Protein AF-A0A3B6IND6-F1 (afdb_monomer)

Organism: Triticum aestivum (NCBI:txid4565)

Mean predicted aligned error: 20.59 Å

Sequence (110 aa):
MRVVGAAKPARMSSMEREPKTLSLGELNYAREAALYVLTTRSSQDAARIFTEGLKPVLGVRRNSTDSDSDDDEEGDVFDPDLLVDDVDVRRNRRMRGRIAKKRDFATAPF

pLDDT: mean 73.28, std 18.17, range [44.28, 98.44]

Solvent-accessible surface area (backbone atoms only — not comparable to full-atom values): 8019 Å² total; per-residue (Å²): 137,85,84,79,76,80,79,77,84,78,85,75,59,72,77,79,74,51,83,82,76,76,52,73,69,54,47,52,50,52,49,54,54,50,50,50,39,65,73,73,41,55,72,69,56,35,52,49,63,77,47,61,92,61,78,80,80,80,70,78,76,73,73,88,69,88,67,93,68,92,70,90,68,84,67,82,72,87,55,80,80,74,71,68,90,70,90,83,83,86,79,82,87,73,91,73,88,75,85,75,75,82,75,71,74,91,75,66,83,133

Structure (mmCIF, N/CA/C/O backbone):
data_AF-A0A3B6IND6-F1
#
_entry.id   AF-A0A3B6IND6-F1
#
loop_
_atom_site.group_PDB
_atom_site.id
_atom_site.type_symbol
_atom_site.label_atom_id
_atom_site.label_alt_id
_atom_site.label_comp_id
_atom_site.label_asym_id
_atom_site.label_entity_id
_atom_site.label_seq_id
_atom_site.pdbx_PDB_ins_code
_atom_site.Cartn_x
_atom_site.Cartn_y
_atom_site.Cartn_z
_atom_site.occupancy
_atom_site.B_iso_or_equiv
_atom_site.auth_seq_id
_atom_site.auth_comp_id
_atom_site.auth_asym_id
_atom_site.auth_atom_id
_atom_site.pdbx_PDB_model_num
ATOM 1 N N . MET A 1 1 ? 55.668 -10.824 24.491 1.00 44.31 1 MET A N 1
ATOM 2 C CA . MET A 1 1 ? 54.572 -10.845 23.495 1.00 44.31 1 MET A CA 1
ATOM 3 C C . MET A 1 1 ? 53.295 -11.256 24.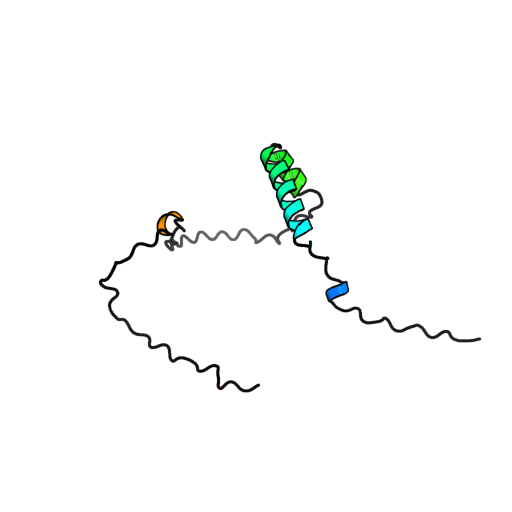220 1.00 44.31 1 MET A C 1
ATOM 5 O O . MET A 1 1 ? 53.300 -12.313 24.834 1.00 44.31 1 MET A O 1
ATOM 9 N N . ARG A 1 2 ? 52.254 -10.412 24.265 1.00 52.44 2 ARG A N 1
ATOM 10 C CA . ARG A 1 2 ? 50.954 -10.771 24.865 1.00 52.44 2 ARG A CA 1
ATOM 11 C C . ARG A 1 2 ? 50.044 -11.291 23.757 1.00 52.44 2 ARG A C 1
ATOM 13 O O . ARG A 1 2 ? 49.785 -10.567 22.802 1.00 52.44 2 ARG A O 1
ATOM 20 N N . VAL A 1 3 ? 49.588 -12.533 23.882 1.00 59.38 3 VAL A N 1
ATOM 21 C CA . VAL A 1 3 ? 48.567 -13.101 22.998 1.00 59.38 3 VAL A CA 1
ATOM 22 C C . V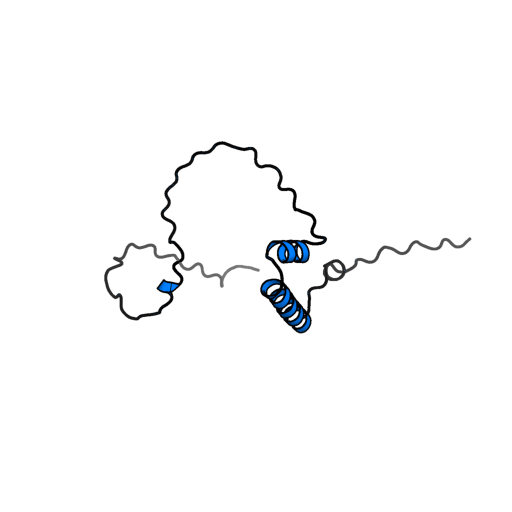AL A 1 3 ? 47.229 -12.515 23.436 1.00 59.38 3 VAL A C 1
ATOM 24 O O . VAL A 1 3 ? 46.729 -12.830 24.514 1.00 59.38 3 VAL A O 1
ATOM 27 N N . VAL A 1 4 ? 46.689 -11.594 22.641 1.00 61.75 4 VAL A N 1
ATOM 28 C CA . VAL A 1 4 ? 45.338 -11.061 22.838 1.00 61.75 4 VAL A CA 1
ATOM 29 C C . VAL A 1 4 ? 44.369 -12.167 22.425 1.00 61.75 4 VAL A C 1
ATOM 31 O O . VAL A 1 4 ? 44.311 -12.541 21.257 1.00 61.75 4 VAL A O 1
ATOM 34 N N . GLY A 1 5 ? 43.680 -12.763 23.399 1.00 55.88 5 GLY A N 1
ATOM 35 C CA . GLY A 1 5 ? 42.692 -13.808 23.146 1.00 55.88 5 GLY A CA 1
ATOM 36 C C . GLY A 1 5 ? 41.549 -13.269 22.286 1.00 55.88 5 GLY A C 1
ATOM 37 O O . GLY A 1 5 ? 40.963 -12.238 22.610 1.00 55.88 5 GLY A O 1
ATOM 38 N N . ALA A 1 6 ? 41.236 -13.964 21.192 1.00 66.25 6 ALA A N 1
ATOM 39 C CA . ALA A 1 6 ? 40.089 -13.652 20.352 1.00 66.25 6 ALA A CA 1
ATOM 40 C C . ALA A 1 6 ? 38.793 -13.792 21.168 1.00 66.25 6 ALA A C 1
ATOM 42 O O . ALA A 1 6 ? 38.508 -14.853 21.732 1.00 66.25 6 ALA A O 1
ATOM 43 N N . ALA A 1 7 ? 38.019 -12.709 21.250 1.00 70.00 7 ALA A N 1
ATOM 44 C CA . ALA A 1 7 ? 36.717 -12.710 21.900 1.00 70.00 7 ALA A CA 1
ATOM 45 C C . ALA A 1 7 ? 35.776 -13.690 21.179 1.00 70.00 7 ALA A C 1
ATOM 47 O O . ALA A 1 7 ? 35.641 -13.660 19.956 1.00 70.00 7 ALA A O 1
ATOM 48 N N . LYS A 1 8 ? 35.131 -14.580 21.942 1.00 70.25 8 LYS A N 1
ATOM 49 C CA . LYS A 1 8 ? 34.128 -15.515 21.415 1.00 70.25 8 LYS A CA 1
ATOM 50 C C . LYS A 1 8 ? 32.932 -14.712 20.876 1.00 70.25 8 LYS A C 1
ATOM 52 O O . LYS A 1 8 ? 32.495 -13.794 21.572 1.00 70.25 8 LYS A O 1
ATOM 57 N N . PRO A 1 9 ? 32.377 -15.040 19.694 1.00 68.81 9 PRO A N 1
ATOM 58 C CA . PRO A 1 9 ? 31.211 -14.338 19.171 1.00 68.81 9 PRO A CA 1
ATOM 59 C C . PRO A 1 9 ? 30.031 -14.510 20.133 1.00 68.81 9 PRO A C 1
ATOM 61 O O . PRO A 1 9 ? 29.644 -15.632 20.471 1.00 68.81 9 PRO A O 1
ATOM 64 N N . ALA A 1 10 ? 29.481 -13.389 20.597 1.00 76.00 10 ALA A N 1
ATOM 65 C CA . ALA A 1 10 ? 28.295 -13.380 21.438 1.00 76.00 10 ALA A CA 1
ATOM 66 C C . ALA A 1 10 ? 27.085 -13.881 20.633 1.00 76.00 10 ALA A C 1
ATOM 68 O O . ALA A 1 10 ? 26.908 -13.539 19.461 1.00 76.00 10 ALA A O 1
ATOM 69 N N . ARG A 1 11 ? 26.245 -14.711 21.258 1.00 75.06 11 ARG A N 1
ATOM 70 C CA . ARG A 1 11 ? 24.972 -15.128 20.666 1.00 75.06 11 ARG A CA 1
ATOM 71 C C . ARG A 1 11 ? 24.003 -13.949 20.746 1.00 75.06 11 ARG A C 1
ATOM 73 O O . ARG A 1 11 ? 23.570 -13.603 21.836 1.00 75.06 11 ARG A O 1
ATOM 80 N N . MET A 1 12 ? 23.693 -13.351 19.601 1.00 74.12 12 MET A N 1
ATOM 81 C CA . MET A 1 12 ? 22.587 -12.397 19.465 1.00 74.12 12 MET A CA 1
ATOM 82 C C . MET A 1 12 ? 21.256 -13.146 19.564 1.00 74.12 12 MET A C 1
ATOM 84 O O . MET A 1 12 ? 21.150 -14.270 19.053 1.00 74.12 12 MET A O 1
ATOM 88 N N . SER A 1 13 ? 20.264 -12.554 20.226 1.00 72.75 13 SER A N 1
ATOM 89 C CA . SER A 1 13 ? 18.921 -13.137 20.307 1.00 72.75 13 SER A CA 1
ATOM 90 C C . SER A 1 13 ? 18.258 -13.129 18.919 1.00 72.75 13 SER A C 1
ATOM 92 O O . SER A 1 13 ? 18.556 -12.264 18.096 1.00 72.75 13 SER A O 1
ATOM 94 N N . SER A 1 14 ? 17.378 -14.092 18.612 1.00 76.12 14 SER A N 1
ATOM 95 C CA . SER A 1 14 ? 16.713 -14.152 17.293 1.00 76.12 14 SER A CA 1
ATOM 96 C C . SER A 1 14 ? 15.964 -12.857 16.951 1.00 76.12 14 SER A C 1
ATOM 98 O O . SER A 1 14 ? 15.977 -12.440 15.798 1.00 76.12 14 SER A O 1
ATOM 100 N N . MET A 1 15 ? 15.437 -12.164 17.965 1.00 75.88 15 MET A N 1
ATOM 101 C CA . MET A 1 15 ? 14.736 -10.883 17.825 1.00 75.88 15 MET A CA 1
ATOM 102 C C . MET A 1 15 ? 15.602 -9.762 17.225 1.00 75.88 15 MET A C 1
ATOM 104 O O . MET A 1 15 ? 15.077 -8.874 16.567 1.00 75.88 15 MET A O 1
ATOM 108 N N . GLU A 1 16 ? 16.926 -9.789 17.408 1.00 78.88 16 GLU A N 1
ATOM 109 C CA . GLU A 1 16 ? 17.842 -8.776 16.849 1.00 78.88 16 GLU A CA 1
ATOM 110 C C . GLU A 1 16 ? 18.148 -9.003 15.360 1.00 78.88 16 GLU A C 1
ATOM 112 O O . GLU A 1 16 ? 18.709 -8.129 14.699 1.00 78.88 16 GLU A O 1
ATOM 117 N N . ARG A 1 17 ? 17.817 -10.185 14.825 1.00 81.75 17 ARG A N 1
ATOM 118 C CA . ARG A 1 17 ? 18.040 -10.547 13.416 1.00 81.75 17 ARG A CA 1
ATOM 119 C C . ARG A 1 17 ? 16.801 -10.356 12.548 1.00 81.75 17 ARG A C 1
ATOM 121 O O . ARG A 1 17 ? 16.917 -10.388 11.324 1.00 81.75 17 ARG A O 1
ATOM 128 N N . GLU A 1 18 ? 15.636 -10.214 13.165 1.00 83.81 18 GLU A N 1
ATOM 129 C CA . GLU A 1 18 ? 14.366 -10.081 12.465 1.00 83.81 18 GLU A CA 1
ATOM 130 C C . GLU A 1 18 ? 14.163 -8.646 11.957 1.00 83.81 18 GLU A C 1
ATOM 132 O O . GLU A 1 18 ? 14.583 -7.680 12.604 1.00 83.81 18 GLU A O 1
ATOM 137 N N . PRO A 1 19 ? 13.529 -8.470 10.786 1.00 80.50 19 PRO A N 1
ATOM 138 C CA . PRO A 1 19 ? 13.153 -7.148 10.316 1.00 80.50 19 PRO A CA 1
ATOM 139 C C . PRO A 1 19 ? 12.161 -6.523 11.298 1.00 80.50 19 PRO A C 1
ATOM 141 O O . PRO A 1 19 ? 11.179 -7.145 11.703 1.00 80.50 19 PRO A O 1
ATOM 144 N N . LYS A 1 20 ? 12.415 -5.271 11.679 1.00 85.00 20 LYS A N 1
ATOM 145 C CA . LYS A 1 20 ? 11.556 -4.564 12.623 1.00 85.00 20 LYS A CA 1
ATOM 146 C C . LYS A 1 20 ? 10.185 -4.309 11.997 1.00 85.00 20 LYS A C 1
ATOM 148 O O . LYS A 1 20 ? 10.089 -3.750 10.907 1.00 85.00 20 LYS A O 1
ATOM 153 N N . THR A 1 21 ? 9.132 -4.709 12.700 1.00 88.75 21 THR A N 1
ATOM 154 C CA . THR A 1 21 ? 7.751 -4.423 12.308 1.00 88.75 21 THR A CA 1
ATOM 155 C C . THR A 1 21 ? 7.421 -2.951 12.542 1.00 88.75 21 THR A C 1
ATOM 157 O O . THR A 1 21 ? 7.924 -2.339 13.485 1.00 88.75 21 THR A O 1
ATOM 160 N N . LEU A 1 22 ? 6.531 -2.401 11.717 1.00 93.31 22 LEU A N 1
ATOM 161 C CA . LEU A 1 22 ? 5.991 -1.057 11.910 1.00 93.31 22 LEU A CA 1
ATOM 162 C C . LEU A 1 22 ? 5.157 -0.985 13.200 1.00 93.31 22 LEU A C 1
ATOM 164 O O . LEU A 1 22 ? 4.446 -1.930 13.550 1.00 93.31 22 LEU A O 1
ATOM 168 N N . SER A 1 23 ? 5.226 0.144 13.902 1.00 95.56 23 SER A N 1
ATOM 169 C CA . SER A 1 23 ? 4.307 0.479 14.994 1.00 95.56 23 SER A CA 1
ATOM 170 C C . SER A 1 23 ? 2.903 0.796 14.464 1.00 95.56 23 SER A C 1
ATOM 172 O O . SER A 1 23 ? 2.713 1.049 13.276 1.00 95.56 23 SER A O 1
ATOM 174 N N . LEU A 1 24 ? 1.897 0.844 15.345 1.00 96.19 24 LEU A N 1
ATOM 175 C CA . LEU A 1 24 ? 0.518 1.151 14.942 1.00 96.19 24 LEU A CA 1
ATOM 176 C C . LEU A 1 24 ? 0.387 2.518 14.244 1.00 96.19 24 LEU A C 1
ATOM 178 O O . LEU A 1 24 ? -0.352 2.645 13.271 1.00 96.19 24 LEU A O 1
ATOM 182 N N . GLY A 1 25 ? 1.112 3.536 14.718 1.00 97.81 25 GLY A N 1
ATOM 183 C CA . GLY A 1 25 ? 1.101 4.863 14.097 1.00 97.81 25 GLY A CA 1
ATOM 184 C C . GLY A 1 25 ? 1.688 4.847 12.686 1.00 97.81 25 GLY A C 1
ATOM 185 O O . GLY A 1 25 ? 1.104 5.414 11.766 1.00 97.81 25 GLY A O 1
ATOM 186 N N . GLU A 1 26 ? 2.801 4.138 12.501 1.00 97.31 26 GLU A N 1
ATOM 187 C CA . GLU A 1 26 ? 3.445 3.976 11.194 1.00 97.31 26 GLU A CA 1
ATOM 188 C C . GLU A 1 26 ? 2.588 3.142 10.237 1.00 97.31 26 GLU A C 1
ATOM 190 O O . GLU A 1 26 ? 2.504 3.470 9.057 1.00 97.31 26 GLU A O 1
ATOM 195 N N . LEU A 1 27 ? 1.902 2.109 10.740 1.00 97.00 27 LEU A N 1
ATOM 196 C CA . LEU A 1 27 ? 0.945 1.324 9.958 1.00 97.00 27 LEU A CA 1
ATOM 197 C C . LEU A 1 27 ? -0.216 2.183 9.461 1.00 97.00 27 LEU A C 1
ATOM 199 O O . LEU A 1 27 ? -0.550 2.132 8.279 1.00 97.00 27 LEU A O 1
ATOM 203 N N . ASN A 1 28 ? -0.811 2.993 10.339 1.00 97.94 28 ASN A N 1
ATOM 204 C CA . ASN A 1 28 ? -1.893 3.896 9.952 1.00 97.94 28 ASN A CA 1
ATOM 205 C C . ASN A 1 28 ? -1.408 4.925 8.927 1.00 97.94 28 ASN A C 1
ATOM 207 O O . ASN A 1 28 ? -2.067 5.137 7.916 1.00 97.94 28 ASN A O 1
ATOM 211 N N . TYR A 1 29 ? -0.227 5.509 9.133 1.00 98.12 29 TYR A N 1
ATOM 212 C CA . TYR A 1 29 ? 0.359 6.431 8.165 1.00 98.12 29 TYR A CA 1
ATOM 213 C C . TYR A 1 29 ? 0.599 5.768 6.799 1.00 98.12 29 TYR A C 1
ATOM 215 O O . TYR A 1 29 ? 0.206 6.311 5.766 1.00 98.12 29 TYR A O 1
ATOM 223 N N . ALA A 1 30 ? 1.194 4.572 6.782 1.00 97.00 30 ALA A N 1
ATOM 224 C CA . ALA A 1 30 ? 1.428 3.814 5.556 1.00 97.00 30 ALA A CA 1
ATOM 225 C C . ALA A 1 30 ? 0.114 3.465 4.842 1.00 97.00 30 ALA A C 1
ATOM 227 O O . ALA A 1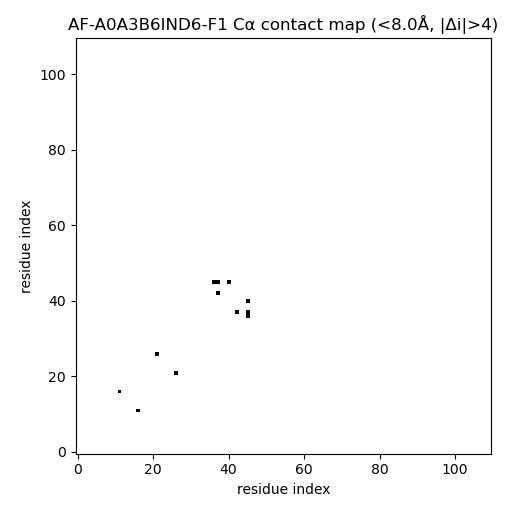 30 ? 0.049 3.521 3.614 1.00 97.00 30 ALA A O 1
ATOM 228 N N . ARG A 1 31 ? -0.944 3.157 5.603 1.00 97.88 31 ARG A N 1
ATOM 229 C CA . ARG A 1 31 ? -2.285 2.907 5.068 1.00 97.88 31 ARG A CA 1
ATOM 230 C C . ARG A 1 31 ? -2.842 4.132 4.352 1.00 97.88 31 ARG A C 1
ATOM 232 O O . ARG A 1 31 ? -3.271 4.000 3.209 1.00 97.88 31 ARG A O 1
ATOM 239 N N . GLU A 1 32 ? -2.814 5.301 4.987 1.00 98.44 32 GLU A N 1
ATOM 240 C CA . GLU A 1 32 ? -3.304 6.543 4.372 1.00 98.44 32 GLU A CA 1
ATOM 241 C C . GLU A 1 32 ? -2.497 6.905 3.118 1.00 98.44 32 GLU A C 1
ATOM 243 O O . GLU A 1 32 ? -3.064 7.253 2.081 1.00 98.44 32 GLU A O 1
ATOM 248 N N . ALA A 1 33 ? -1.172 6.738 3.166 1.00 97.75 33 ALA A N 1
ATOM 249 C CA . ALA A 1 33 ? -0.308 6.947 2.008 1.00 97.75 33 ALA A CA 1
ATOM 250 C C . ALA A 1 33 ? -0.632 5.978 0.855 1.00 97.75 33 ALA A C 1
ATOM 252 O O . ALA A 1 33 ? -0.695 6.392 -0.305 1.00 97.75 33 ALA A O 1
ATOM 253 N N . ALA A 1 34 ? -0.890 4.702 1.155 1.00 97.81 34 ALA A N 1
ATOM 254 C CA . ALA A 1 34 ? -1.293 3.720 0.152 1.00 97.81 34 ALA A CA 1
ATOM 255 C C . ALA A 1 34 ? -2.649 4.077 -0.481 1.00 97.81 34 ALA A C 1
ATOM 257 O O . ALA A 1 34 ? -2.799 4.019 -1.703 1.00 97.81 34 ALA A O 1
ATOM 258 N N . LEU A 1 35 ? -3.616 4.509 0.332 1.00 98.19 35 LEU A N 1
ATOM 259 C CA . LEU A 1 35 ? -4.930 4.969 -0.127 1.00 98.19 35 LEU A CA 1
ATOM 260 C C . LEU A 1 35 ? -4.814 6.184 -1.055 1.00 98.19 35 LEU A C 1
ATOM 262 O O . LEU A 1 35 ? -5.464 6.237 -2.101 1.00 98.19 35 LEU A O 1
ATOM 266 N N . TYR A 1 36 ? -3.936 7.130 -0.725 1.00 98.31 36 TYR A N 1
ATOM 267 C CA . TYR A 1 36 ? -3.650 8.276 -1.584 1.00 98.31 36 TYR A CA 1
ATOM 268 C C . TYR A 1 36 ? -3.099 7.852 -2.955 1.00 98.31 36 TYR A C 1
ATOM 270 O O . TYR A 1 36 ? -3.542 8.359 -3.985 1.00 98.31 36 TYR A O 1
ATOM 278 N N . VAL A 1 37 ? -2.170 6.892 -3.002 1.00 98.12 37 VAL A N 1
ATOM 279 C CA . VAL A 1 37 ? -1.629 6.383 -4.276 1.00 98.12 37 VAL A CA 1
ATOM 280 C C . VAL A 1 37 ? -2.724 5.720 -5.111 1.00 98.12 37 VAL A C 1
ATOM 282 O O . VAL A 1 37 ? -2.855 6.035 -6.291 1.00 98.12 37 VAL A O 1
ATOM 285 N N . LEU A 1 38 ? -3.542 4.858 -4.501 1.00 97.00 38 LEU A N 1
ATOM 286 C CA . LEU A 1 38 ? -4.621 4.147 -5.197 1.00 97.00 38 LEU A CA 1
ATOM 287 C C . LEU A 1 38 ? -5.703 5.081 -5.751 1.00 97.00 38 LEU A C 1
ATOM 289 O O . LEU A 1 38 ? -6.291 4.785 -6.787 1.00 97.00 38 LEU A O 1
ATOM 293 N N . THR A 1 39 ? -5.975 6.193 -5.068 1.00 97.75 39 THR A N 1
ATOM 294 C CA . THR A 1 39 ? -7.028 7.141 -5.466 1.00 97.75 39 THR A CA 1
ATOM 295 C C . THR A 1 39 ? -6.557 8.176 -6.484 1.00 97.75 39 THR A C 1
ATOM 297 O O . THR A 1 39 ? -7.371 8.685 -7.250 1.00 97.75 39 THR A O 1
ATOM 300 N N . THR A 1 40 ? -5.260 8.501 -6.511 1.00 98.06 40 THR A N 1
ATOM 301 C CA . THR A 1 40 ? -4.725 9.591 -7.350 1.00 98.06 40 THR A CA 1
ATOM 302 C C . THR A 1 40 ? -3.936 9.124 -8.566 1.00 98.06 40 THR A C 1
ATOM 304 O O . THR A 1 40 ? -3.751 9.904 -9.504 1.00 98.06 40 THR A O 1
ATOM 307 N N . ARG A 1 41 ? -3.428 7.887 -8.569 1.00 97.62 41 ARG A N 1
ATOM 308 C CA . ARG A 1 41 ? -2.572 7.364 -9.641 1.00 97.62 41 ARG A CA 1
ATOM 309 C C . ARG A 1 41 ? -3.320 6.383 -10.528 1.00 97.62 41 ARG A C 1
ATOM 311 O O . ARG A 1 41 ? -4.299 5.764 -10.127 1.00 97.62 41 ARG A O 1
ATOM 318 N N . SER A 1 42 ? -2.823 6.236 -11.755 1.00 98.06 42 SER A N 1
ATOM 319 C CA . SER A 1 42 ? -3.277 5.175 -12.650 1.00 98.06 42 SER A CA 1
ATOM 320 C C . SER A 1 42 ? -2.961 3.805 -12.042 1.00 98.06 42 SER A C 1
ATOM 322 O O . SER A 1 42 ? -2.012 3.663 -11.267 1.00 98.06 42 SER A O 1
ATOM 324 N N . SER A 1 43 ? -3.719 2.774 -12.420 1.00 96.50 43 SER A N 1
ATOM 325 C CA . SER A 1 43 ? -3.480 1.404 -11.944 1.00 96.50 43 SER A CA 1
ATOM 326 C C . SER A 1 43 ? -2.056 0.921 -12.245 1.00 96.50 43 SER A C 1
ATOM 328 O O . SER A 1 43 ? -1.431 0.274 -11.406 1.00 96.50 43 SER A O 1
ATOM 330 N N . GLN A 1 44 ? -1.516 1.281 -13.413 1.00 97.19 44 GLN A N 1
ATOM 331 C CA . GLN A 1 44 ? -0.154 0.932 -13.809 1.00 97.19 44 GLN A CA 1
ATOM 332 C C . GLN A 1 44 ? 0.894 1.612 -12.920 1.00 97.19 44 GLN A C 1
ATOM 334 O O . GLN A 1 44 ? 1.844 0.956 -12.489 1.00 97.19 44 GLN A O 1
ATOM 339 N N . ASP A 1 45 ? 0.734 2.905 -12.633 1.00 96.94 45 ASP A N 1
ATOM 340 C CA . ASP A 1 45 ? 1.678 3.642 -11.789 1.00 96.94 45 ASP A CA 1
ATOM 341 C C . ASP A 1 45 ? 1.599 3.189 -10.333 1.00 96.94 45 ASP A C 1
ATOM 343 O O . ASP A 1 45 ? 2.631 2.995 -9.693 1.00 96.94 45 ASP A O 1
ATOM 347 N N . ALA A 1 46 ? 0.389 2.951 -9.822 1.00 97.69 46 ALA A N 1
ATOM 348 C CA . ALA A 1 46 ? 0.192 2.405 -8.485 1.00 97.69 46 ALA A CA 1
ATOM 349 C C . ALA A 1 46 ? 0.887 1.041 -8.341 1.00 97.69 46 ALA A C 1
ATOM 351 O O . ALA A 1 46 ? 1.635 0.829 -7.387 1.00 97.69 46 ALA A O 1
ATOM 352 N N . ALA A 1 47 ? 0.716 0.140 -9.316 1.00 96.56 47 ALA A N 1
ATOM 353 C CA . ALA A 1 47 ? 1.388 -1.158 -9.316 1.00 96.56 47 ALA A CA 1
ATOM 354 C C . ALA A 1 47 ? 2.918 -1.020 -9.306 1.00 96.56 47 ALA A C 1
ATOM 356 O O . ALA A 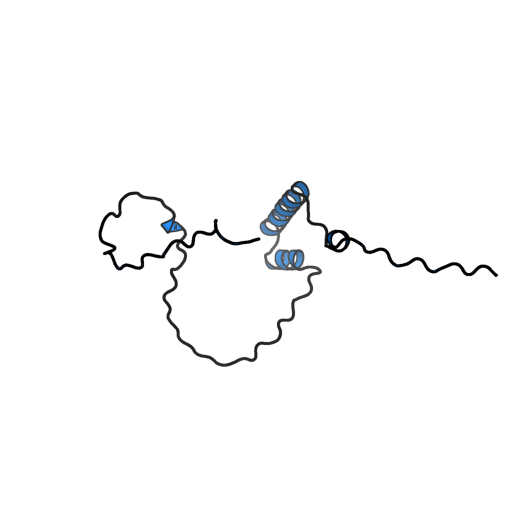1 47 ? 3.589 -1.731 -8.558 1.00 96.56 47 ALA A O 1
ATOM 3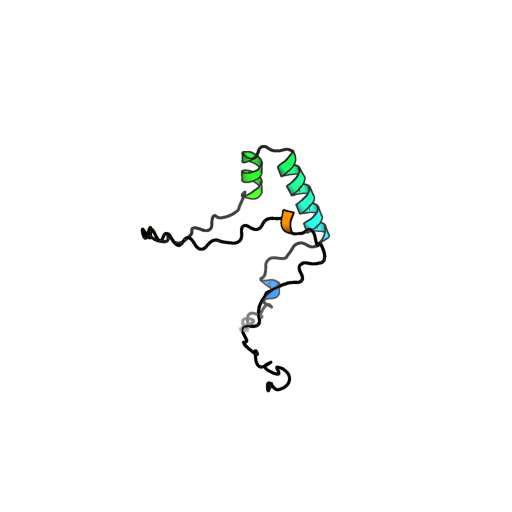57 N N . ARG A 1 48 ? 3.476 -0.087 -10.090 1.00 96.75 48 ARG A N 1
ATOM 358 C CA . ARG A 1 48 ? 4.921 0.197 -10.084 1.00 96.75 48 ARG A CA 1
ATOM 359 C C . ARG A 1 48 ? 5.397 0.664 -8.712 1.00 96.75 48 ARG A C 1
ATOM 361 O O . ARG A 1 48 ? 6.369 0.112 -8.218 1.00 96.75 48 ARG A O 1
ATOM 368 N N . ILE A 1 49 ? 4.692 1.608 -8.086 1.00 96.81 49 ILE A N 1
ATOM 369 C CA . ILE A 1 49 ? 5.037 2.132 -6.755 1.00 96.81 49 ILE A CA 1
ATOM 370 C C . ILE A 1 49 ? 5.025 1.014 -5.704 1.00 96.81 49 ILE A C 1
ATOM 372 O O . ILE A 1 49 ? 5.983 0.863 -4.954 1.00 96.81 49 ILE A O 1
ATOM 376 N N . PHE A 1 50 ? 3.968 0.198 -5.653 1.00 96.06 50 PHE A N 1
ATOM 377 C CA . PHE A 1 50 ? 3.846 -0.848 -4.627 1.00 96.06 50 PHE A CA 1
ATOM 378 C C . PHE A 1 50 ? 4.806 -2.024 -4.817 1.00 96.06 50 PHE A C 1
ATOM 380 O O . PHE A 1 50 ? 5.058 -2.764 -3.868 1.00 96.06 50 PHE A O 1
ATOM 387 N N . THR A 1 51 ? 5.320 -2.220 -6.031 1.00 95.38 51 THR A N 1
ATOM 388 C CA . THR A 1 51 ? 6.235 -3.326 -6.345 1.00 95.38 51 THR A CA 1
ATOM 389 C C . THR A 1 51 ? 7.687 -2.885 -6.498 1.00 95.38 51 THR A C 1
ATOM 391 O O . THR A 1 51 ? 8.564 -3.729 -6.699 1.00 95.38 51 THR A O 1
ATOM 394 N N . GLU A 1 52 ? 7.969 -1.589 -6.363 1.00 95.75 52 GLU A N 1
ATOM 395 C CA . GLU A 1 52 ? 9.319 -1.051 -6.459 1.00 95.75 52 GLU A CA 1
ATOM 396 C C . GLU A 1 52 ? 10.233 -1.677 -5.394 1.00 95.75 52 GLU A C 1
ATOM 398 O O . GLU A 1 52 ? 9.918 -1.728 -4.207 1.00 95.75 52 GLU A O 1
ATOM 403 N N . GLY A 1 53 ? 11.378 -2.208 -5.828 1.00 92.19 53 GLY A N 1
ATOM 404 C CA . GLY A 1 53 ? 12.354 -2.846 -4.940 1.00 92.19 53 GLY A CA 1
ATOM 405 C C . GLY A 1 53 ? 11.998 -4.266 -4.477 1.00 92.19 53 GLY A C 1
ATOM 406 O O . GLY A 1 53 ? 12.843 -4.921 -3.860 1.00 92.19 53 GLY A O 1
ATOM 407 N N . LEU A 1 54 ? 10.811 -4.790 -4.807 1.00 91.06 54 LEU A N 1
ATOM 408 C CA . LEU A 1 54 ? 10.475 -6.186 -4.531 1.00 91.06 54 LEU A CA 1
ATOM 409 C C . LEU A 1 54 ? 11.182 -7.111 -5.526 1.00 91.06 54 LEU A C 1
ATOM 411 O O . LEU A 1 54 ? 11.151 -6.909 -6.740 1.00 91.06 54 LEU A O 1
ATOM 415 N N . LYS A 1 55 ? 11.809 -8.174 -5.012 1.00 89.00 55 LYS A N 1
ATOM 416 C CA . LYS A 1 55 ? 12.320 -9.254 -5.861 1.00 89.00 55 LYS A CA 1
ATOM 417 C C . LYS A 1 55 ? 11.179 -10.231 -6.133 1.00 89.00 55 LYS A C 1
ATOM 419 O O . LYS A 1 55 ? 10.601 -10.735 -5.169 1.00 89.00 55 LYS A O 1
ATOM 424 N N . PRO A 1 56 ? 10.860 -10.533 -7.403 1.00 85.62 56 PRO A N 1
ATOM 425 C CA . PRO A 1 56 ? 9.857 -11.537 -7.705 1.00 85.62 56 PRO A CA 1
ATOM 426 C C . PRO A 1 56 ? 10.304 -12.877 -7.121 1.00 85.62 56 PRO A C 1
ATOM 428 O O . PRO A 1 56 ? 11.450 -13.299 -7.298 1.00 85.62 56 PRO A O 1
ATOM 431 N N . VAL A 1 57 ? 9.395 -13.558 -6.428 1.00 83.25 57 VAL A N 1
ATOM 432 C CA . VAL A 1 57 ? 9.630 -14.941 -6.023 1.00 83.25 57 VAL A CA 1
ATOM 433 C C . VAL A 1 57 ? 9.502 -15.784 -7.285 1.00 83.25 57 VAL A C 1
ATOM 435 O O . VAL A 1 57 ? 8.401 -16.023 -7.777 1.00 83.25 57 VAL A O 1
ATOM 438 N N . LEU A 1 58 ? 10.638 -16.192 -7.850 1.00 78.75 58 LEU A N 1
ATOM 439 C CA . LEU A 1 58 ? 10.666 -17.150 -8.948 1.00 78.75 58 LEU A CA 1
ATOM 440 C C . LEU A 1 58 ? 10.116 -18.476 -8.421 1.00 78.75 58 LEU A C 1
ATOM 442 O O . LEU A 1 58 ? 10.817 -19.223 -7.739 1.00 78.75 58 LEU A O 1
ATOM 446 N N . GLY A 1 59 ? 8.844 -18.756 -8.698 1.00 69.94 59 GLY A N 1
ATOM 447 C CA . GLY A 1 59 ? 8.279 -20.069 -8.436 1.00 69.94 59 GLY A CA 1
ATOM 448 C C . GLY A 1 59 ? 9.086 -21.115 -9.200 1.00 69.94 59 GLY A C 1
ATOM 449 O O . GLY A 1 59 ? 9.321 -20.963 -10.401 1.00 69.94 59 GLY A O 1
ATOM 450 N N . VAL A 1 60 ? 9.515 -22.181 -8.516 1.00 61.75 60 VAL A N 1
ATOM 451 C CA . VAL A 1 60 ? 9.932 -23.413 -9.192 1.00 61.75 60 VAL A CA 1
ATOM 452 C C . VAL A 1 60 ? 8.792 -23.761 -10.136 1.00 61.75 60 VAL A C 1
ATOM 454 O O . VAL A 1 60 ? 7.668 -23.978 -9.681 1.00 61.75 60 VAL A O 1
ATOM 457 N N . ARG A 1 61 ? 9.065 -23.729 -11.444 1.00 60.75 61 ARG A N 1
ATOM 458 C CA . ARG A 1 61 ? 8.125 -24.153 -12.477 1.00 60.75 61 ARG A CA 1
ATOM 459 C C . ARG A 1 61 ? 7.578 -25.509 -12.050 1.00 60.75 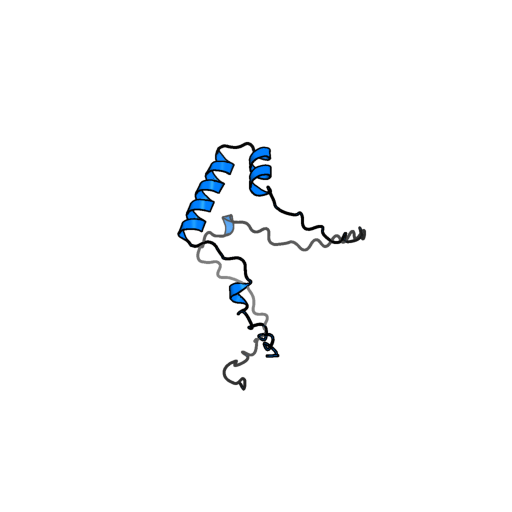61 ARG A C 1
ATOM 461 O O . ARG A 1 61 ? 8.301 -26.502 -12.095 1.00 60.75 61 ARG A O 1
ATOM 468 N N . ARG A 1 62 ? 6.317 -25.556 -11.621 1.00 59.75 62 ARG A N 1
ATOM 469 C CA . ARG A 1 62 ? 5.567 -26.802 -11.685 1.00 59.75 62 ARG A CA 1
ATOM 470 C C . ARG A 1 62 ? 5.534 -27.101 -13.171 1.00 59.75 62 ARG A C 1
ATOM 472 O O . ARG A 1 62 ? 5.114 -26.253 -13.960 1.00 59.75 62 ARG A O 1
ATOM 479 N N . ASN A 1 63 ? 6.147 -28.215 -13.552 1.00 52.28 63 ASN A N 1
ATOM 480 C CA . ASN A 1 63 ? 5.957 -28.752 -14.886 1.00 52.28 63 ASN A CA 1
ATOM 481 C C . ASN A 1 63 ? 4.455 -28.673 -15.195 1.00 52.28 63 ASN A C 1
ATOM 483 O O . ASN A 1 63 ? 3.623 -28.906 -14.320 1.00 52.28 63 ASN A O 1
ATOM 487 N N . SER A 1 64 ? 4.126 -28.232 -16.400 1.00 55.25 64 SER A N 1
ATOM 488 C CA . SER A 1 64 ? 2.795 -28.377 -16.965 1.00 55.25 64 SER A CA 1
ATOM 489 C C . SER A 1 64 ? 2.491 -29.872 -17.016 1.00 55.25 64 SER A C 1
ATOM 491 O O . SER A 1 64 ? 2.817 -30.552 -17.986 1.00 55.25 64 SER A O 1
ATOM 493 N N . THR A 1 65 ? 2.000 -30.409 -15.908 1.00 53.22 65 THR A N 1
ATOM 494 C CA . THR A 1 65 ? 1.263 -31.655 -15.891 1.00 53.22 65 THR A CA 1
ATOM 495 C C . THR A 1 65 ? -0.120 -31.262 -16.365 1.00 53.22 65 THR A C 1
ATOM 497 O O . THR A 1 65 ? -0.879 -30.646 -15.621 1.00 53.22 65 THR A O 1
ATOM 500 N N . ASP A 1 66 ? -0.390 -31.536 -17.644 1.00 55.94 66 ASP A N 1
ATOM 501 C CA . ASP A 1 66 ? -1.754 -31.718 -18.121 1.00 55.94 66 ASP A CA 1
ATOM 502 C C . ASP A 1 66 ? -2.445 -32.636 -17.110 1.00 55.94 66 ASP A C 1
ATOM 504 O O . ASP A 1 66 ? -2.076 -33.795 -16.908 1.00 55.94 66 ASP A O 1
ATOM 508 N N . SER A 1 67 ? -3.372 -32.069 -16.364 1.00 52.91 67 SER A N 1
ATOM 509 C CA . SER A 1 67 ? -4.319 -32.805 -15.551 1.00 52.91 67 SER A CA 1
ATOM 510 C C . SER A 1 67 ? -5.614 -32.042 -15.696 1.00 52.91 67 SER A C 1
ATOM 512 O O . SER A 1 67 ? -5.975 -31.231 -14.848 1.00 52.91 67 SER A O 1
ATOM 514 N N . ASP A 1 68 ? -6.260 -32.282 -16.837 1.00 53.94 68 ASP A N 1
ATOM 515 C CA . ASP A 1 68 ? -7.710 -32.230 -16.938 1.00 53.94 68 ASP A CA 1
ATOM 516 C C . ASP A 1 68 ? -8.249 -33.166 -15.851 1.00 53.94 68 ASP A C 1
ATOM 518 O O . ASP A 1 68 ? -8.271 -34.390 -15.994 1.00 53.94 68 ASP A O 1
ATOM 522 N N . SER A 1 69 ? -8.572 -32.584 -14.705 1.00 52.22 69 SER A N 1
ATOM 523 C CA . SER A 1 69 ? -9.357 -33.224 -13.668 1.00 52.22 69 SER A CA 1
ATOM 524 C C . SER A 1 69 ? -10.553 -32.306 -13.475 1.00 52.22 69 SER A C 1
ATOM 526 O O . SER A 1 69 ? -10.502 -31.376 -12.674 1.00 52.22 69 SER A O 1
ATOM 528 N N . ASP A 1 70 ? -11.582 -32.525 -14.294 1.00 57.34 70 ASP A N 1
ATOM 529 C CA . ASP A 1 70 ? -12.934 -32.049 -14.019 1.00 57.34 70 ASP A CA 1
ATOM 530 C C . ASP A 1 70 ? -13.372 -32.708 -12.707 1.00 57.34 70 ASP A C 1
ATOM 532 O O . ASP A 1 70 ? -13.794 -33.865 -12.680 1.00 57.34 70 ASP A O 1
ATOM 536 N N . ASP A 1 71 ? -13.169 -31.999 -11.602 1.00 56.34 71 ASP A N 1
ATOM 537 C CA . ASP A 1 71 ? -13.764 -32.316 -10.312 1.00 56.34 71 ASP A CA 1
ATOM 538 C C . ASP A 1 71 ? -14.692 -31.142 -9.989 1.00 56.34 71 ASP A C 1
ATOM 540 O O . ASP A 1 71 ? -14.294 -30.137 -9.396 1.00 56.34 71 ASP A O 1
ATOM 544 N N . ASP A 1 72 ? -15.923 -31.234 -10.498 1.00 59.75 72 ASP A N 1
ATOM 545 C CA . ASP A 1 72 ? -17.044 -30.370 -10.136 1.00 59.75 72 ASP A CA 1
ATOM 546 C C . ASP A 1 72 ? -17.431 -30.651 -8.671 1.00 59.75 72 ASP A C 1
ATOM 548 O O . ASP A 1 72 ? -18.463 -31.254 -8.376 1.00 59.75 72 ASP A O 1
ATOM 552 N N . GLU A 1 73 ? -16.582 -30.254 -7.721 1.00 59.38 73 GLU A N 1
ATOM 553 C CA . GLU A 1 73 ? -16.990 -30.125 -6.326 1.00 59.38 73 GLU A CA 1
ATOM 554 C C . GLU A 1 73 ? -17.592 -28.727 -6.175 1.00 59.38 73 GLU A C 1
ATOM 556 O O . GLU A 1 73 ? -16.897 -27.711 -6.238 1.00 59.38 73 GLU A O 1
ATOM 561 N N . GLU A 1 74 ? -18.919 -28.692 -6.070 1.00 60.28 74 GLU A N 1
ATOM 562 C CA . GLU A 1 74 ? -19.755 -27.499 -5.956 1.00 60.28 74 GLU A CA 1
ATOM 563 C C . GLU A 1 74 ? -19.347 -26.722 -4.698 1.00 60.28 74 GLU A C 1
ATOM 565 O O . GLU A 1 74 ? -19.866 -26.928 -3.602 1.00 60.28 74 GLU A O 1
ATOM 570 N N . GLY A 1 75 ? -18.327 -25.878 -4.836 1.00 53.88 75 GLY A N 1
ATOM 571 C CA . GLY A 1 75 ? -17.858 -25.020 -3.768 1.00 53.88 75 GLY A CA 1
ATOM 572 C C . GLY A 1 75 ? -18.956 -24.028 -3.434 1.00 53.88 75 GLY A C 1
ATOM 573 O O . GLY A 1 75 ? -19.424 -23.309 -4.317 1.00 53.88 75 GLY A O 1
ATOM 574 N N . ASP A 1 76 ? -19.352 -23.982 -2.163 1.00 61.91 76 ASP A N 1
ATOM 575 C CA . ASP A 1 76 ? -20.194 -22.920 -1.632 1.00 61.91 76 ASP A CA 1
ATOM 576 C C . ASP A 1 76 ? -19.547 -21.575 -2.009 1.00 61.91 76 ASP A C 1
ATOM 578 O O . ASP A 1 76 ? -18.541 -21.157 -1.426 1.00 61.91 76 ASP A O 1
ATOM 582 N N . VAL A 1 77 ? -20.079 -20.918 -3.044 1.00 65.81 77 VAL A N 1
ATOM 583 C CA . VAL A 1 77 ? -19.671 -19.568 -3.426 1.00 65.81 77 VAL A CA 1
ATOM 584 C C . VAL A 1 77 ? -19.938 -18.712 -2.202 1.00 65.81 77 VAL A C 1
ATOM 586 O O . VAL A 1 77 ? -21.073 -18.635 -1.739 1.00 65.81 77 VAL A O 1
ATOM 589 N N . PHE A 1 78 ? -18.883 -18.128 -1.634 1.00 63.00 78 PHE A N 1
ATOM 590 C CA . PHE A 1 78 ? -19.014 -17.218 -0.507 1.00 63.00 78 PHE A CA 1
ATOM 591 C C . PHE A 1 78 ? -19.868 -16.034 -0.959 1.00 63.00 78 PHE A C 1
ATOM 593 O O . PHE A 1 78 ? -19.372 -15.124 -1.623 1.00 63.00 78 PHE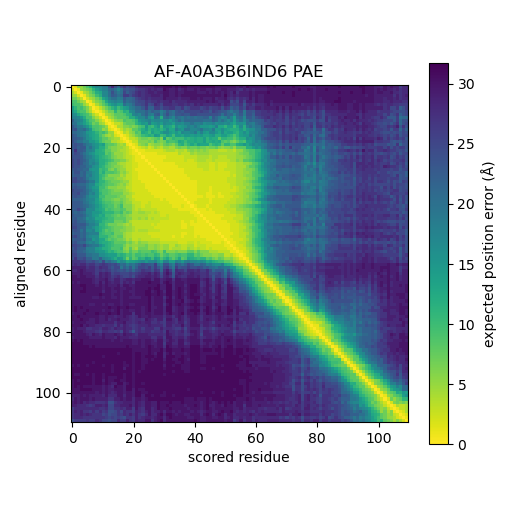 A O 1
ATOM 600 N N . ASP A 1 79 ? -21.157 -16.100 -0.643 1.00 66.88 79 ASP A N 1
ATOM 601 C CA . ASP A 1 79 ? -22.120 -15.051 -0.910 1.00 66.88 79 ASP A CA 1
ATOM 602 C C . ASP A 1 79 ? -22.148 -14.121 0.311 1.00 66.88 79 ASP A C 1
ATOM 604 O O . ASP A 1 79 ? -22.668 -14.502 1.369 1.00 66.88 79 ASP A O 1
ATOM 608 N N . PRO A 1 80 ? -21.541 -12.923 0.222 1.00 59.94 80 PRO A N 1
ATOM 609 C CA . PRO A 1 80 ? -21.526 -11.974 1.327 1.00 59.94 80 PRO A CA 1
ATOM 610 C C . PRO A 1 80 ? -22.934 -11.478 1.695 1.00 59.94 80 PRO A C 1
ATOM 612 O O . PRO A 1 80 ? -23.090 -10.916 2.780 1.00 59.94 80 PRO A O 1
ATOM 615 N N . ASP A 1 81 ? -23.950 -11.728 0.861 1.00 58.69 81 ASP A N 1
ATOM 616 C CA . ASP A 1 81 ? -25.341 -11.370 1.141 1.00 58.69 81 ASP A CA 1
ATOM 617 C C . ASP A 1 81 ? -26.053 -12.399 2.047 1.00 58.69 81 ASP A C 1
ATOM 619 O O . ASP A 1 81 ? -27.116 -12.103 2.591 1.00 58.69 81 ASP A O 1
ATOM 623 N N . LEU A 1 82 ? -25.459 -13.575 2.309 1.00 59.19 82 LEU A N 1
ATOM 624 C CA . LEU A 1 82 ? -25.977 -14.565 3.276 1.00 59.19 82 LEU A CA 1
ATOM 625 C C . LEU A 1 82 ? -25.624 -14.248 4.744 1.00 59.19 82 LEU A C 1
ATOM 627 O O . LEU A 1 82 ? -25.924 -15.037 5.640 1.00 59.19 82 LEU A O 1
ATOM 631 N N . LEU A 1 83 ? -24.986 -13.103 5.008 1.00 56.47 83 LEU A N 1
ATOM 632 C CA . LEU A 1 83 ? -24.559 -12.664 6.345 1.00 56.47 83 LEU A CA 1
ATOM 633 C C . LEU A 1 83 ? -25.640 -11.894 7.125 1.00 56.47 83 LEU A C 1
ATOM 635 O O . LEU A 1 83 ? -25.369 -11.399 8.220 1.00 56.47 83 LEU A O 1
ATOM 639 N N . VAL A 1 84 ? -26.857 -11.784 6.590 1.00 52.62 84 VAL A N 1
ATOM 640 C CA . VAL A 1 84 ? -28.003 -11.267 7.347 1.00 52.62 84 VAL A CA 1
ATOM 641 C C . VAL A 1 84 ? -28.604 -12.377 8.210 1.00 52.62 84 VAL A C 1
ATOM 643 O O . VAL A 1 84 ? -29.317 -13.259 7.738 1.00 52.62 84 VAL A O 1
ATOM 646 N N . ASP A 1 85 ? -28.260 -12.333 9.498 1.00 51.22 85 ASP A N 1
ATOM 647 C CA . ASP A 1 85 ? -28.890 -13.089 10.577 1.00 51.22 85 ASP A CA 1
ATOM 648 C C . ASP A 1 85 ? -30.414 -12.886 10.580 1.00 51.22 85 ASP A C 1
ATOM 650 O O . ASP A 1 85 ? -30.901 -11.852 11.030 1.00 51.22 85 ASP A O 1
ATOM 654 N N . ASP A 1 86 ? -31.172 -13.908 10.180 1.00 44.28 86 ASP A N 1
ATOM 655 C CA . ASP A 1 86 ? -32.604 -13.999 10.469 1.00 44.28 86 ASP A CA 1
ATOM 656 C C . ASP A 1 86 ? -32.970 -15.406 10.971 1.00 44.28 86 ASP A C 1
ATOM 658 O O . ASP A 1 86 ? -33.084 -16.398 10.250 1.00 44.28 86 ASP A O 1
ATOM 662 N N . VAL A 1 87 ? -33.058 -15.466 12.298 1.00 51.16 87 VAL A N 1
ATOM 663 C CA . VAL A 1 87 ? -34.033 -16.180 13.130 1.00 51.16 87 VAL A CA 1
ATOM 664 C C . VAL A 1 87 ? -35.026 -17.094 12.366 1.00 51.16 87 VAL A C 1
ATOM 666 O O . VAL A 1 87 ? -35.830 -16.644 11.562 1.00 51.16 87 VAL A O 1
ATOM 669 N N . ASP A 1 88 ? -35.038 -18.380 12.748 1.00 49.94 88 ASP A N 1
ATOM 670 C CA . ASP A 1 88 ? -36.083 -19.394 12.487 1.00 49.94 88 ASP A CA 1
ATOM 671 C C . ASP A 1 88 ? -36.119 -20.164 11.143 1.00 49.94 88 ASP A C 1
ATOM 673 O O . ASP A 1 88 ? -37.146 -20.236 10.470 1.00 49.94 88 ASP A O 1
ATOM 677 N N . VAL A 1 89 ? -35.104 -21.003 10.881 1.00 48.31 89 VAL A N 1
ATOM 678 C CA . VAL A 1 89 ? -35.317 -22.278 10.148 1.00 48.31 89 VAL A CA 1
ATOM 679 C C . VAL A 1 89 ? -35.154 -23.472 11.090 1.00 48.31 89 VAL A C 1
ATOM 681 O O . VAL A 1 89 ? -34.286 -24.339 10.971 1.00 48.31 89 VAL A O 1
ATOM 684 N N . ARG A 1 90 ? -36.076 -23.558 12.054 1.00 53.44 90 ARG A N 1
ATOM 685 C CA . ARG A 1 90 ? -36.480 -24.855 12.601 1.00 53.44 90 ARG A CA 1
ATOM 686 C C . ARG A 1 90 ? -37.161 -25.640 11.483 1.00 53.44 90 ARG A C 1
ATOM 688 O O . ARG A 1 90 ? -38.299 -25.326 11.152 1.00 53.44 90 ARG A O 1
ATOM 695 N N . ARG A 1 91 ? -36.511 -26.695 10.981 1.00 52.44 91 ARG A N 1
ATOM 696 C CA . ARG A 1 91 ? -37.077 -28.045 10.736 1.00 52.44 91 ARG A CA 1
ATOM 697 C C . ARG A 1 91 ? -36.139 -28.859 9.831 1.00 52.44 91 ARG A C 1
ATOM 699 O O . ARG A 1 91 ? -35.835 -28.465 8.718 1.00 52.44 91 ARG A O 1
ATOM 706 N N . ASN A 1 92 ? -35.789 -30.060 10.299 1.00 49.94 92 ASN A N 1
ATOM 707 C CA . ASN A 1 92 ? -35.365 -31.220 9.497 1.00 49.94 92 ASN A CA 1
ATOM 708 C C . ASN A 1 92 ? -33.889 -31.463 9.116 1.00 49.94 92 ASN A C 1
ATOM 710 O O . ASN A 1 92 ? -33.649 -32.128 8.109 1.00 49.94 92 ASN A O 1
ATOM 714 N N . ARG A 1 93 ? -32.897 -31.189 9.979 1.00 47.34 93 ARG A N 1
ATOM 715 C CA . ARG A 1 93 ? -31.647 -31.987 9.918 1.00 47.34 93 ARG A CA 1
ATOM 716 C C . ARG A 1 93 ? -31.754 -33.209 10.828 1.00 47.34 93 ARG A C 1
ATOM 718 O O . ARG A 1 93 ? -31.358 -33.212 11.989 1.00 47.34 93 ARG A O 1
ATOM 725 N N . ARG A 1 94 ? -32.411 -34.232 10.278 1.00 46.78 94 ARG A N 1
ATOM 726 C CA . ARG A 1 94 ? -32.595 -35.563 10.861 1.00 46.78 94 ARG A CA 1
ATOM 727 C C . ARG A 1 94 ? -31.267 -36.100 11.409 1.00 46.78 94 ARG A C 1
ATOM 729 O O . ARG A 1 94 ? -30.292 -36.229 10.678 1.00 46.78 94 ARG A O 1
ATOM 736 N N . MET A 1 95 ? -31.290 -36.431 12.696 1.00 51.09 95 MET A N 1
ATOM 737 C CA . MET A 1 95 ? -30.321 -37.238 13.435 1.00 51.09 95 MET A CA 1
ATOM 738 C C . MET A 1 95 ? -29.643 -38.313 12.563 1.00 51.09 95 MET A C 1
ATOM 740 O O . MET A 1 95 ? -30.260 -39.323 12.225 1.00 51.09 95 MET A O 1
ATOM 744 N N . AR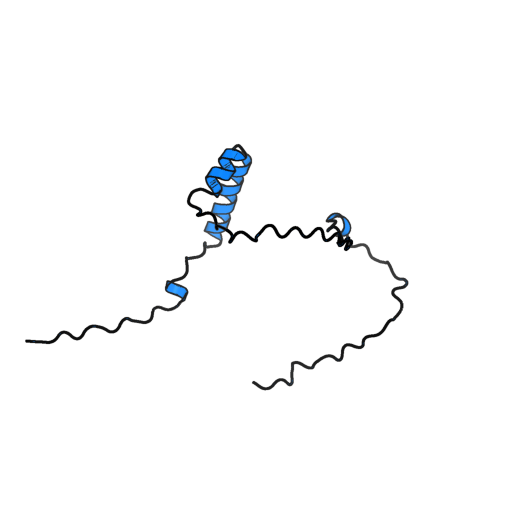G A 1 96 ? -28.354 -38.138 12.256 1.00 50.44 96 ARG A N 1
ATOM 745 C CA . ARG A 1 96 ? -27.437 -39.239 11.928 1.00 50.44 96 ARG A CA 1
ATOM 746 C C . ARG A 1 96 ? -26.192 -39.081 12.788 1.00 50.44 96 ARG A C 1
ATOM 748 O O . ARG A 1 96 ? -25.413 -38.149 12.629 1.00 50.44 96 ARG A O 1
ATOM 755 N N . GLY A 1 97 ? -26.102 -39.954 13.783 1.00 53.12 97 GLY A N 1
ATOM 756 C CA . GLY A 1 97 ? -25.137 -39.874 14.861 1.00 53.12 97 GLY A CA 1
ATOM 757 C C . GLY A 1 97 ? -23.692 -40.044 14.411 1.00 53.12 97 GLY A C 1
ATOM 758 O O . GLY A 1 97 ? -23.349 -40.974 13.687 1.00 53.12 97 GLY A O 1
ATOM 759 N N . ARG A 1 98 ? -22.836 -39.199 14.979 1.00 56.62 98 ARG A N 1
ATOM 760 C CA . ARG A 1 98 ? -21.545 -39.600 15.535 1.00 56.62 98 ARG A CA 1
ATOM 761 C C . ARG A 1 98 ? -21.411 -38.864 16.860 1.00 56.62 98 ARG A C 1
ATOM 763 O O . ARG A 1 98 ? -21.181 -37.662 16.886 1.00 56.62 98 ARG A O 1
ATOM 770 N N . ILE A 1 99 ? -21.619 -39.575 17.966 1.00 52.12 99 ILE A N 1
ATOM 771 C CA . ILE A 1 99 ? -21.236 -39.079 19.288 1.00 52.12 99 ILE A CA 1
ATOM 772 C C . ILE A 1 99 ? -19.710 -39.014 19.259 1.00 52.12 99 ILE A C 1
ATOM 774 O O . ILE A 1 99 ? -19.028 -40.025 19.429 1.00 52.12 99 ILE A O 1
ATOM 778 N N . ALA A 1 100 ? -19.171 -37.837 18.954 1.00 59.28 100 ALA A N 1
ATOM 779 C CA . ALA A 1 100 ? -17.766 -37.556 19.160 1.00 59.28 100 ALA A CA 1
ATOM 780 C C . ALA A 1 100 ? -17.521 -37.682 20.667 1.00 59.28 100 ALA A C 1
ATOM 782 O O . ALA A 1 100 ? -18.009 -36.871 21.456 1.00 59.28 100 ALA A O 1
ATOM 783 N N . LYS A 1 101 ? -16.824 -38.746 21.080 1.00 63.22 101 LYS A N 1
ATOM 784 C CA . LYS A 1 101 ? -16.315 -38.861 22.446 1.00 63.22 101 LYS A CA 1
ATOM 785 C C . LYS A 1 101 ? -15.434 -37.637 22.677 1.00 63.22 101 LYS A C 1
ATOM 787 O O . LYS A 1 101 ? -14.407 -37.492 22.014 1.00 63.22 101 LYS A O 1
ATOM 792 N N . LYS A 1 102 ? -15.870 -36.737 23.560 1.00 65.06 102 LYS A N 1
ATOM 793 C CA . LYS A 1 102 ? -15.053 -35.622 24.036 1.00 65.06 102 LYS A CA 1
ATOM 794 C C . LYS A 1 102 ? -13.759 -36.234 24.571 1.00 65.06 102 LYS A C 1
ATOM 796 O O . LYS A 1 102 ? -13.801 -37.109 25.428 1.00 65.06 102 LYS A O 1
ATOM 801 N N . ARG A 1 103 ? -12.627 -35.873 23.973 1.00 64.81 103 ARG A N 1
ATOM 802 C CA . ARG A 1 103 ? -11.317 -36.214 24.525 1.00 64.81 103 ARG A CA 1
ATOM 803 C C . ARG A 1 103 ? -11.082 -35.201 25.633 1.00 64.81 103 ARG A C 1
ATOM 805 O O . ARG A 1 103 ? -11.009 -34.012 25.346 1.00 64.81 103 ARG A O 1
ATOM 812 N N . ASP A 1 104 ? -11.030 -35.654 26.876 1.00 75.31 104 ASP A N 1
ATOM 813 C CA . ASP A 1 104 ? -10.750 -34.777 28.007 1.00 75.31 104 ASP A CA 1
ATOM 814 C C . ASP A 1 104 ? -9.270 -34.382 27.962 1.00 75.31 104 ASP A C 1
ATOM 816 O O . ASP A 1 104 ? -8.377 -35.127 28.358 1.00 75.31 104 ASP A O 1
ATOM 820 N N . PHE A 1 105 ? -9.005 -33.193 27.421 1.00 65.31 105 PHE A N 1
ATOM 821 C CA . PHE A 1 105 ? -7.665 -32.605 27.332 1.00 65.31 105 PHE A CA 1
ATOM 822 C C . PHE A 1 105 ? -7.048 -32.333 28.715 1.00 65.31 105 PHE A C 1
ATOM 824 O O . PHE A 1 105 ? -5.838 -32.172 28.829 1.00 65.31 105 PHE A O 1
ATOM 831 N N 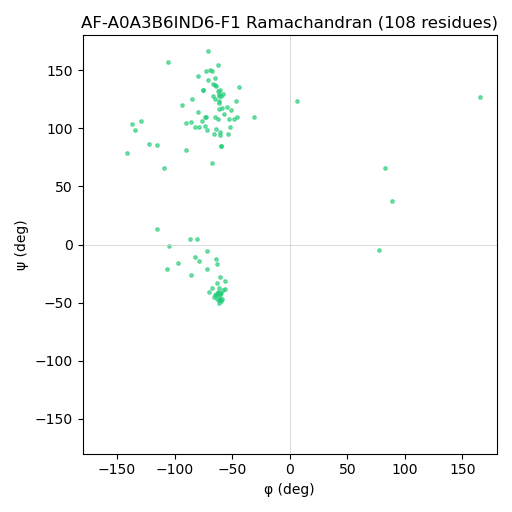. ALA A 1 106 ? -7.868 -32.322 29.771 1.00 72.75 106 ALA A N 1
ATOM 832 C CA . ALA A 1 106 ? -7.461 -32.055 31.149 1.00 72.75 106 ALA A CA 1
ATOM 833 C C . ALA A 1 106 ? -6.640 -33.186 31.803 1.00 72.75 106 ALA A C 1
ATOM 835 O O . ALA A 1 106 ? -6.170 -33.017 32.924 1.00 72.75 106 ALA A O 1
ATOM 836 N N . THR A 1 107 ? -6.469 -34.334 31.138 1.00 77.88 107 THR A N 1
ATOM 837 C CA . THR A 1 107 ? -5.748 -35.504 31.683 1.00 77.88 107 THR A CA 1
ATOM 838 C C . THR A 1 107 ? -4.465 -35.834 30.906 1.00 77.88 107 THR A C 1
ATOM 840 O O . THR A 1 107 ? -3.886 -36.902 31.083 1.00 77.88 107 THR A O 1
ATOM 843 N N . ALA A 1 108 ? -3.983 -34.941 30.038 1.00 70.88 108 ALA A N 1
ATOM 844 C CA . ALA A 1 108 ? -2.695 -35.151 29.378 1.00 70.88 108 ALA A CA 1
ATOM 845 C C . ALA A 1 108 ? -1.524 -34.888 30.357 1.00 70.88 108 ALA A C 1
ATOM 847 O O . ALA A 1 108 ? -1.552 -33.872 31.054 1.00 70.88 108 ALA A O 1
ATOM 848 N N . PRO A 1 109 ? -0.507 -35.769 30.433 1.00 75.94 109 PRO A N 1
ATOM 849 C CA . PRO A 1 109 ? 0.696 -35.513 31.225 1.00 75.94 109 PRO A CA 1
ATOM 850 C C . PRO A 1 109 ? 1.544 -34.389 30.602 1.00 75.94 109 PRO A C 1
ATOM 852 O O . PRO A 1 109 ? 1.532 -34.218 29.381 1.00 75.94 109 PRO A O 1
ATOM 855 N N . PHE A 1 110 ? 2.270 -33.649 31.450 1.00 64.62 110 PHE A N 1
ATOM 856 C CA . PHE A 1 110 ? 3.309 -32.689 31.050 1.00 64.62 110 PHE A CA 1
ATOM 857 C C . PHE A 1 110 ? 4.636 -33.392 30.754 1.00 64.62 110 PHE A C 1
ATOM 859 O O . PHE A 1 110 ? 4.956 -34.361 31.482 1.00 64.62 110 PHE A O 1
#

Foldseek 3Di:
DDDDDDDDDDDDDVVVVDDDDDDPVRVVVVVVVLVCCVVPHDPVVSVCVVCPPPDDPPPPDPPPPPDPDPPPPPPPPPDVVVPDDDDDPPDDPDDDDDPPPPDPPVPDDD

Secondary structure (DSSP, 8-state):
----PPPPPP---GGGTSPPPPPHHHHHHHHHHHHHHHHHS-HHHHHHHHHTTPPP-----------------------GGGG-------S-------------GGG---

Radius of gyration: 28.47 Å; Cα contacts (8 Å, |Δi|>4): 6; chains: 1; bounding box: 92×50×50 Å